Protein AF-A0A561VA17-F1 (afdb_monomer)

Organism: NCBI:txid1181886

Structure (mmCIF, N/CA/C/O backbone):
data_AF-A0A561VA17-F1
#
_entry.id   AF-A0A561VA17-F1
#
loop_
_atom_site.group_PDB
_atom_site.id
_atom_site.type_symbol
_atom_site.label_atom_id
_atom_site.label_alt_id
_atom_site.label_comp_id
_atom_site.label_asym_id
_atom_site.label_entity_id
_atom_site.label_seq_id
_atom_site.pdbx_PDB_ins_code
_atom_site.Cartn_x
_atom_site.Cartn_y
_atom_site.Cartn_z
_atom_site.occupancy
_atom_site.B_iso_or_equiv
_atom_site.auth_seq_id
_atom_site.auth_comp_id
_atom_site.auth_asym_id
_atom_site.auth_atom_id
_atom_site.pdbx_PDB_model_num
ATOM 1 N N . MET A 1 1 ? 2.448 -25.944 8.424 1.00 43.12 1 MET A N 1
ATOM 2 C CA . MET A 1 1 ? 3.498 -25.120 7.780 1.00 43.12 1 MET A CA 1
ATOM 3 C C . MET A 1 1 ? 2.821 -23.999 7.000 1.00 43.12 1 MET A C 1
ATOM 5 O O . MET A 1 1 ? 2.029 -24.303 6.121 1.00 43.12 1 MET A O 1
ATOM 9 N N . LYS A 1 2 ? 3.038 -22.720 7.345 1.00 53.19 2 LYS A N 1
ATOM 10 C CA . LYS A 1 2 ? 2.581 -21.588 6.515 1.00 53.19 2 LYS A CA 1
ATOM 11 C C . LYS A 1 2 ? 3.620 -21.390 5.413 1.00 53.19 2 LYS A C 1
ATOM 13 O O . LYS A 1 2 ? 4.691 -20.860 5.686 1.00 53.19 2 LYS A O 1
ATOM 18 N N . THR A 1 3 ? 3.335 -21.864 4.206 1.00 55.41 3 THR A N 1
ATOM 19 C CA . THR A 1 3 ? 4.181 -21.619 3.033 1.00 55.41 3 THR A CA 1
ATOM 20 C C . THR A 1 3 ? 4.174 -20.117 2.758 1.00 55.41 3 THR A C 1
ATOM 22 O O . THR A 1 3 ? 3.146 -19.564 2.368 1.00 55.41 3 THR A O 1
ATOM 25 N N . SER A 1 4 ? 5.282 -19.433 3.048 1.00 61.28 4 SER A N 1
ATOM 26 C CA . SER A 1 4 ? 5.427 -18.027 2.676 1.00 61.28 4 SER A CA 1
ATOM 27 C C . SER A 1 4 ? 5.550 -17.947 1.152 1.00 61.28 4 SER A C 1
ATOM 29 O O . SER A 1 4 ? 6.288 -18.753 0.580 1.00 61.28 4 SER A O 1
ATOM 31 N N . PRO A 1 5 ? 4.848 -17.022 0.477 1.00 64.88 5 PRO A N 1
ATOM 32 C CA . PRO A 1 5 ? 5.000 -16.843 -0.961 1.00 64.88 5 PRO A CA 1
ATOM 33 C C . PRO A 1 5 ? 6.462 -16.539 -1.321 1.00 64.88 5 PRO A C 1
ATOM 35 O O . PRO A 1 5 ? 7.147 -15.893 -0.518 1.00 64.88 5 PRO A O 1
ATOM 38 N N . PRO A 1 6 ? 6.946 -16.988 -2.495 1.00 64.75 6 PRO A N 1
ATOM 39 C CA . PRO A 1 6 ? 8.299 -16.683 -2.944 1.00 64.75 6 PRO A CA 1
ATOM 40 C C . PRO A 1 6 ? 8.517 -15.161 -3.012 1.00 64.75 6 PRO A C 1
ATOM 42 O O . PRO A 1 6 ? 7.559 -14.416 -3.258 1.00 64.75 6 PRO A O 1
ATOM 45 N N . PRO A 1 7 ? 9.755 -14.679 -2.785 1.00 62.41 7 PRO A N 1
ATOM 46 C CA . PRO A 1 7 ? 10.064 -13.261 -2.902 1.00 62.41 7 PRO A CA 1
ATOM 47 C C . PRO A 1 7 ? 9.713 -12.776 -4.312 1.00 62.41 7 PRO A C 1
ATOM 49 O O . PRO A 1 7 ? 10.094 -13.391 -5.307 1.00 62.41 7 PRO A O 1
ATOM 52 N N . ARG A 1 8 ? 8.961 -11.675 -4.400 1.00 65.31 8 ARG A N 1
ATOM 53 C CA . ARG A 1 8 ? 8.661 -11.038 -5.685 1.00 65.31 8 ARG A CA 1
ATOM 54 C C . 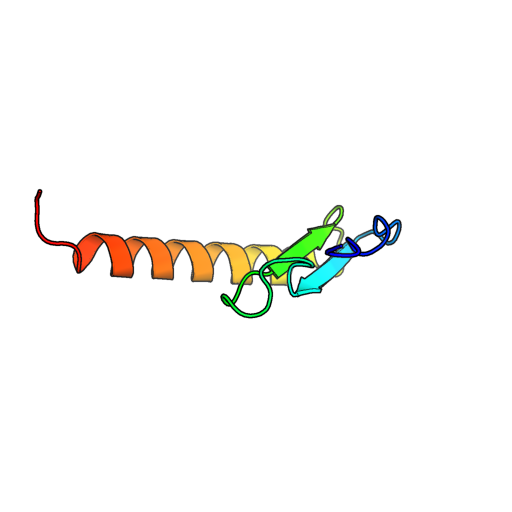ARG A 1 8 ? 9.905 -10.318 -6.186 1.00 65.31 8 ARG A C 1
ATOM 56 O O . ARG A 1 8 ? 10.426 -9.444 -5.503 1.00 65.31 8 ARG A O 1
ATOM 63 N N . THR A 1 9 ? 10.339 -10.681 -7.383 1.00 74.50 9 THR A N 1
ATOM 64 C CA . THR A 1 9 ? 11.429 -10.033 -8.126 1.00 74.50 9 THR A CA 1
ATOM 65 C C . THR A 1 9 ? 10.941 -8.909 -9.040 1.00 74.50 9 THR A C 1
ATOM 67 O O . THR A 1 9 ? 11.747 -8.128 -9.530 1.00 74.50 9 THR A O 1
ATOM 70 N N . GLU A 1 10 ? 9.629 -8.806 -9.254 1.00 78.25 10 GLU A N 1
ATOM 71 C CA . GLU A 1 10 ? 9.004 -7.758 -10.059 1.00 78.25 10 GLU A CA 1
ATOM 72 C C . GLU A 1 10 ? 9.023 -6.418 -9.307 1.00 78.25 10 GLU A C 1
ATOM 74 O O . GLU A 1 10 ? 8.596 -6.336 -8.150 1.00 78.25 10 GLU A O 1
ATOM 79 N N . THR A 1 11 ? 9.547 -5.380 -9.955 1.00 83.81 11 THR A N 1
ATOM 80 C CA . THR A 1 11 ? 9.619 -4.009 -9.433 1.00 83.81 11 THR A CA 1
ATOM 81 C C . THR A 1 11 ? 8.494 -3.153 -10.001 1.00 83.81 11 THR A C 1
ATOM 83 O O . THR A 1 11 ? 7.918 -3.507 -11.022 1.00 83.81 11 THR A O 1
ATOM 86 N N . ASP A 1 12 ? 8.216 -2.006 -9.382 1.00 84.44 12 ASP A N 1
ATOM 87 C CA . ASP A 1 12 ? 7.142 -1.095 -9.789 1.00 84.44 12 ASP A CA 1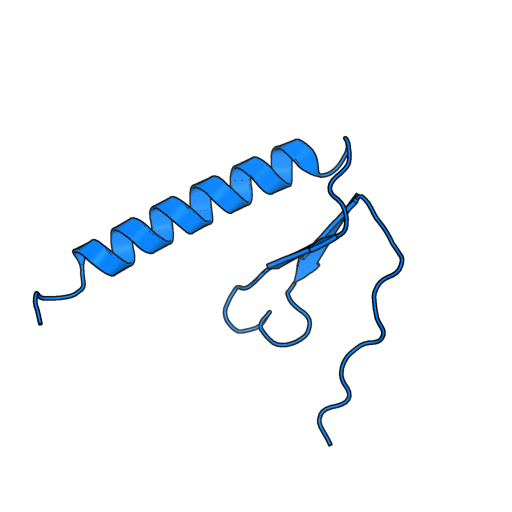
ATOM 88 C C . ASP A 1 12 ? 5.753 -1.761 -9.762 1.00 84.44 12 ASP A C 1
ATOM 90 O O . ASP A 1 12 ? 4.947 -1.626 -10.681 1.00 84.44 12 ASP A O 1
ATOM 94 N N . VAL A 1 13 ? 5.468 -2.510 -8.688 1.00 87.81 13 VAL A N 1
ATOM 95 C CA . VAL A 1 13 ? 4.187 -3.210 -8.501 1.00 87.81 13 VAL A CA 1
ATOM 96 C C . VAL A 1 13 ? 3.582 -2.976 -7.122 1.00 87.81 13 VAL A C 1
ATOM 98 O O . VAL A 1 13 ? 4.277 -2.905 -6.105 1.00 87.81 13 VAL A O 1
ATOM 101 N N . VAL A 1 14 ? 2.249 -2.922 -7.093 1.00 87.44 14 VAL A N 1
ATOM 102 C CA . VAL A 1 14 ? 1.425 -2.844 -5.880 1.00 87.44 14 VAL A CA 1
ATOM 103 C C . VAL A 1 14 ? 0.538 -4.084 -5.811 1.00 87.44 14 VAL A C 1
ATOM 105 O O . VAL A 1 14 ? -0.189 -4.387 -6.753 1.00 87.44 14 VAL A O 1
ATOM 108 N N . PHE A 1 15 ? 0.569 -4.809 -4.693 1.00 87.75 15 PHE A N 1
ATOM 109 C CA . PHE A 1 15 ? -0.211 -6.038 -4.513 1.00 87.75 15 PHE A CA 1
ATOM 110 C C . PHE A 1 15 ? -0.617 -6.241 -3.048 1.00 87.75 15 PHE A C 1
ATOM 112 O O . PHE A 1 15 ? -0.062 -5.639 -2.134 1.00 87.75 15 PHE A O 1
ATOM 119 N N . GLY A 1 16 ? -1.617 -7.090 -2.796 1.00 86.69 16 GLY A N 1
ATOM 120 C CA . GLY A 1 16 ? -2.047 -7.392 -1.426 1.00 86.69 16 GLY A CA 1
ATOM 121 C C . GLY A 1 16 ? -0.939 -8.078 -0.622 1.00 86.69 16 GLY A C 1
ATOM 122 O O . GLY A 1 16 ? -0.295 -8.994 -1.131 1.00 86.69 16 GLY A O 1
ATOM 123 N N . HIS A 1 17 ? -0.737 -7.663 0.633 1.00 85.31 17 HIS A N 1
ATOM 124 C CA . HIS A 1 17 ? 0.384 -8.141 1.443 1.00 85.31 17 HIS A CA 1
ATOM 125 C C . HIS A 1 17 ? 0.353 -9.676 1.588 1.00 85.31 17 HIS A C 1
ATOM 127 O O . HIS A 1 17 ? -0.661 -10.199 2.060 1.00 85.31 17 HIS A O 1
ATOM 133 N N . PRO A 1 18 ? 1.446 -10.406 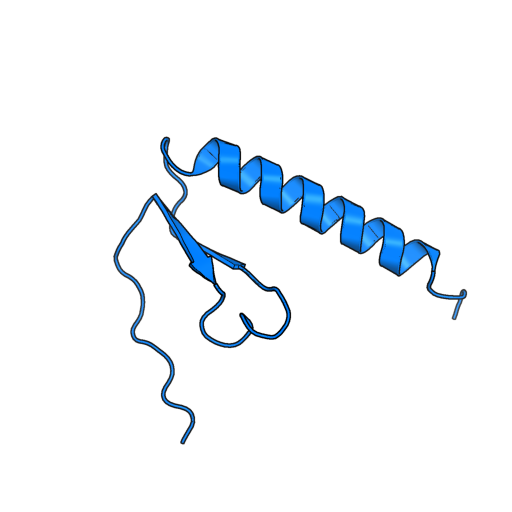1.287 1.00 81.62 18 PRO A N 1
ATOM 134 C CA . PRO A 1 18 ? 1.488 -11.876 1.254 1.00 81.62 18 PRO A CA 1
ATOM 135 C C . PRO A 1 18 ? 0.855 -12.552 2.476 1.00 81.62 18 PRO A C 1
ATOM 137 O O . PRO A 1 18 ? 0.092 -13.504 2.357 1.00 81.62 18 PRO A O 1
ATOM 140 N N . THR A 1 19 ? 1.132 -12.001 3.657 1.00 87.00 19 THR A N 1
ATOM 141 C CA . THR A 1 19 ? 0.643 -12.525 4.941 1.00 87.00 19 THR A CA 1
ATOM 142 C C . THR A 1 19 ? -0.594 -11.801 5.480 1.00 87.00 19 THR A C 1
ATOM 144 O O . THR A 1 19 ? -1.377 -12.391 6.220 1.00 87.00 19 THR A O 1
ATOM 147 N N . TYR A 1 20 ? -0.785 -10.525 5.129 1.00 87.69 20 TYR A N 1
ATOM 148 C CA . TYR A 1 20 ? -1.716 -9.616 5.813 1.00 87.69 20 TYR A CA 1
ATOM 149 C C . TYR A 1 20 ? -2.773 -9.013 4.890 1.00 87.69 20 TYR A C 1
ATOM 151 O O . TYR A 1 20 ? -3.512 -8.119 5.300 1.00 87.69 20 TYR A O 1
ATOM 159 N N . ARG A 1 21 ? -2.904 -9.514 3.657 1.00 84.19 21 ARG A N 1
ATOM 160 C CA . ARG A 1 21 ? -3.921 -9.046 2.708 1.00 84.19 21 ARG A CA 1
ATOM 161 C C . ARG A 1 21 ? -5.323 -9.054 3.319 1.00 84.19 21 ARG A C 1
ATOM 163 O O . ARG A 1 21 ? -6.064 -8.097 3.138 1.00 84.19 21 ARG A O 1
ATOM 170 N N . ALA A 1 22 ? -5.666 -10.097 4.080 1.00 85.75 22 ALA A N 1
ATOM 171 C CA . ALA A 1 22 ? -6.964 -10.214 4.751 1.00 85.75 22 ALA A CA 1
ATOM 172 C C . ALA A 1 22 ? -7.208 -9.128 5.817 1.00 85.75 22 ALA A C 1
ATOM 174 O O . ALA A 1 22 ? -8.353 -8.818 6.123 1.00 85.75 22 ALA A O 1
ATOM 175 N N . LEU A 1 23 ? -6.146 -8.515 6.348 1.00 86.00 23 LEU A N 1
ATOM 176 C CA . LEU A 1 23 ? -6.220 -7.395 7.291 1.00 86.00 23 LEU A CA 1
ATOM 177 C C . LEU A 1 23 ? -6.245 -6.030 6.578 1.00 86.00 23 LEU A C 1
ATOM 179 O O . LEU A 1 23 ? -6.128 -4.994 7.2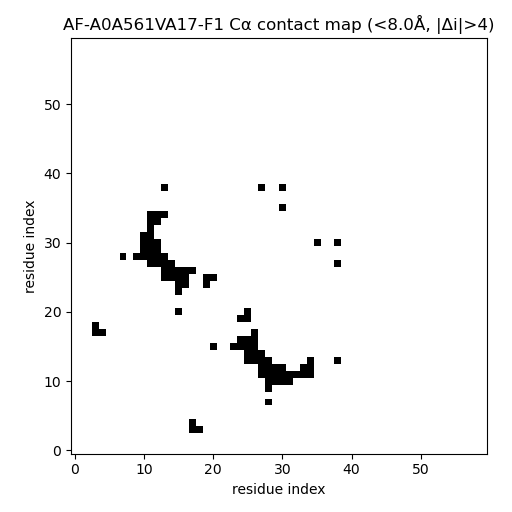31 1.00 86.00 23 LEU A O 1
ATOM 183 N N . GLY A 1 24 ? -6.349 -6.015 5.245 1.00 87.12 24 GLY A N 1
ATOM 184 C CA . GLY A 1 24 ? -6.349 -4.801 4.427 1.00 87.12 24 GLY A CA 1
ATOM 185 C C . GLY A 1 24 ? -4.959 -4.219 4.162 1.00 87.12 24 GLY A C 1
ATOM 186 O O . GLY A 1 24 ? -4.848 -3.036 3.849 1.00 87.12 24 GLY A O 1
ATOM 187 N N . TRP A 1 25 ? -3.895 -5.016 4.307 1.00 89.88 25 TRP A N 1
ATOM 188 C CA . TRP A 1 25 ? -2.524 -4.559 4.067 1.00 89.88 25 TRP A CA 1
ATOM 189 C C . TRP A 1 25 ? -2.120 -4.754 2.606 1.00 89.88 25 TRP A C 1
ATOM 191 O O . TRP A 1 25 ? -2.475 -5.747 1.962 1.00 89.88 25 TRP A O 1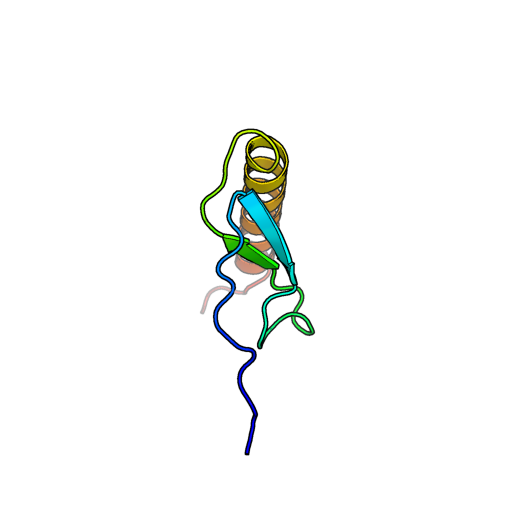
ATOM 201 N N . VAL A 1 26 ? -1.313 -3.821 2.111 1.00 90.38 26 VAL A N 1
ATOM 202 C CA . VAL A 1 26 ? -0.775 -3.786 0.747 1.00 90.38 26 VAL A CA 1
ATOM 203 C C . VAL A 1 26 ? 0.753 -3.740 0.825 1.00 90.38 26 VAL A C 1
ATOM 205 O O . VAL A 1 26 ? 1.309 -3.171 1.763 1.00 90.38 26 VAL A O 1
ATOM 208 N N . SER A 1 27 ? 1.419 -4.352 -0.148 1.00 89.94 27 SER A N 1
ATOM 209 C CA . SER A 1 27 ? 2.867 -4.334 -0.345 1.00 89.94 27 SER A CA 1
ATOM 210 C C . SER A 1 27 ? 3.207 -3.623 -1.656 1.00 89.94 27 SER A C 1
ATOM 212 O O . SER A 1 27 ? 2.482 -3.755 -2.644 1.00 89.94 27 SER A O 1
ATOM 214 N N . ILE A 1 28 ? 4.312 -2.877 -1.652 1.00 89.00 28 ILE A N 1
ATOM 215 C CA . ILE A 1 28 ? 4.840 -2.141 -2.806 1.00 89.00 28 ILE A CA 1
ATOM 216 C C . ILE A 1 28 ? 6.309 -2.531 -2.964 1.00 89.00 28 ILE A C 1
ATOM 218 O O . ILE A 1 28 ? 7.059 -2.442 -1.991 1.00 89.00 28 ILE A O 1
ATOM 222 N N . THR A 1 29 ? 6.717 -2.961 -4.158 1.00 88.31 29 THR A N 1
ATOM 223 C CA . THR A 1 29 ? 8.111 -3.343 -4.445 1.00 88.31 29 THR A CA 1
ATOM 224 C C . THR A 1 29 ? 8.755 -2.301 -5.350 1.00 88.31 29 THR A C 1
ATOM 226 O O . THR A 1 29 ? 8.277 -2.120 -6.464 1.00 88.31 29 THR A O 1
ATOM 229 N N . ASN A 1 30 ? 9.833 -1.650 -4.885 1.00 82.31 30 ASN A N 1
ATOM 230 C CA . ASN A 1 30 ? 10.639 -0.662 -5.625 1.00 82.31 30 ASN A CA 1
ATOM 231 C C . ASN A 1 30 ? 9.790 0.248 -6.535 1.00 82.31 30 ASN A C 1
ATOM 233 O O . ASN A 1 30 ? 9.768 0.026 -7.747 1.00 82.31 30 ASN A O 1
ATOM 237 N N . PRO A 1 31 ? 9.045 1.216 -5.965 1.00 77.44 31 PRO A N 1
ATOM 238 C CA . PRO A 1 31 ? 8.106 2.026 -6.731 1.00 77.44 31 PRO A CA 1
ATOM 239 C C . PRO A 1 31 ? 8.826 2.790 -7.844 1.00 77.44 31 PRO A C 1
ATOM 241 O O . PRO A 1 31 ? 9.797 3.504 -7.592 1.00 77.44 31 PRO A O 1
ATOM 244 N N . GLY A 1 32 ? 8.326 2.632 -9.064 1.00 84.44 32 GLY A N 1
ATOM 245 C CA . GLY A 1 32 ? 8.760 3.343 -10.256 1.00 84.44 32 GLY A CA 1
ATOM 246 C C . GLY A 1 32 ? 7.654 4.266 -10.776 1.00 84.44 32 GLY A C 1
ATOM 247 O O . G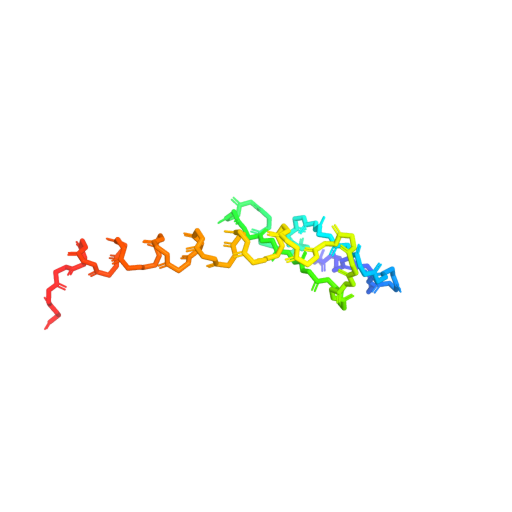LY A 1 32 ? 6.671 4.524 -10.072 1.00 84.44 32 GLY A O 1
ATOM 248 N N . PRO A 1 33 ? 7.800 4.795 -12.000 1.00 84.81 33 PRO A N 1
ATOM 249 C CA . PRO A 1 33 ? 6.860 5.756 -12.575 1.00 84.81 33 PRO A CA 1
ATOM 250 C C . PRO A 1 33 ? 5.410 5.258 -12.626 1.00 84.81 33 PRO A C 1
ATOM 252 O O . PRO A 1 33 ? 4.490 6.061 -12.496 1.00 84.81 33 PRO A O 1
ATOM 255 N N . THR A 1 34 ? 5.189 3.948 -12.770 1.00 84.19 34 THR A N 1
ATOM 256 C CA . THR A 1 34 ? 3.846 3.369 -12.925 1.00 84.19 34 THR A CA 1
ATOM 257 C C . THR A 1 34 ? 3.080 3.359 -11.608 1.00 84.19 34 THR A C 1
ATOM 259 O O . THR A 1 34 ? 1.869 3.588 -11.580 1.00 84.19 34 THR A O 1
ATOM 262 N N . THR A 1 35 ? 3.767 3.097 -10.494 1.00 89.06 35 THR A N 1
ATOM 263 C CA . THR A 1 35 ? 3.123 2.951 -9.182 1.00 89.06 35 THR A CA 1
ATOM 264 C C . THR A 1 35 ? 3.319 4.137 -8.257 1.00 89.06 35 THR A C 1
ATOM 266 O O . THR A 1 35 ? 2.654 4.177 -7.224 1.00 89.06 35 THR A O 1
ATOM 269 N N . HIS A 1 36 ? 4.151 5.121 -8.608 1.00 90.81 36 HIS A N 1
ATOM 270 C CA . HIS A 1 36 ? 4.471 6.258 -7.741 1.00 90.81 36 HIS A CA 1
ATOM 271 C C . HIS A 1 36 ? 3.224 7.004 -7.239 1.00 90.81 36 HIS A C 1
ATOM 273 O O . HIS A 1 36 ? 3.011 7.139 -6.030 1.00 90.81 36 HIS A O 1
ATOM 279 N N . ASP A 1 37 ? 2.346 7.420 -8.152 1.00 93.25 37 ASP A N 1
ATOM 280 C CA . ASP A 1 37 ? 1.132 8.161 -7.794 1.00 93.25 37 ASP A CA 1
ATOM 281 C C . ASP A 1 37 ? 0.159 7.311 -6.975 1.00 93.25 37 ASP A C 1
ATOM 283 O O . ASP A 1 37 ? -0.455 7.785 -6.011 1.00 93.25 37 ASP A O 1
ATOM 287 N N . LEU A 1 38 ? 0.038 6.028 -7.320 1.00 93.25 38 LEU A N 1
ATOM 288 C CA . LEU A 1 38 ? -0.783 5.086 -6.569 1.00 93.25 38 LEU A CA 1
ATOM 289 C C . LEU A 1 38 ? -0.225 4.872 -5.155 1.00 93.25 38 LEU A C 1
ATOM 291 O O . LEU A 1 38 ? -0.986 4.905 -4.186 1.00 93.25 38 LEU A O 1
ATOM 295 N N . ALA A 1 39 ? 1.091 4.719 -5.019 1.00 91.56 39 ALA A N 1
ATOM 296 C CA . ALA A 1 39 ? 1.783 4.555 -3.749 1.00 91.56 39 ALA A CA 1
ATOM 297 C C . ALA A 1 39 ? 1.560 5.769 -2.840 1.00 91.56 39 ALA A C 1
ATOM 299 O O . ALA A 1 39 ? 1.166 5.606 -1.683 1.00 91.56 39 ALA A O 1
ATOM 300 N N . LEU A 1 40 ? 1.712 6.987 -3.370 1.00 94.38 40 LEU A N 1
ATOM 301 C CA . LEU A 1 40 ? 1.444 8.216 -2.621 1.00 94.38 40 LEU A CA 1
ATOM 302 C C . LEU A 1 40 ? -0.017 8.313 -2.172 1.00 94.38 40 LEU A C 1
ATOM 304 O O . LEU A 1 40 ? -0.292 8.684 -1.027 1.00 94.38 40 LEU A O 1
ATOM 308 N N . ARG A 1 41 ? -0.972 7.963 -3.042 1.00 94.81 41 ARG A N 1
ATOM 309 C CA . ARG A 1 41 ? -2.403 7.956 -2.696 1.00 94.81 41 ARG A CA 1
ATOM 310 C C . ARG A 1 41 ? -2.703 6.969 -1.570 1.00 94.81 41 ARG A C 1
ATOM 312 O O . ARG A 1 41 ? -3.359 7.349 -0.598 1.00 94.81 41 ARG A O 1
ATOM 319 N N . LEU A 1 42 ? -2.196 5.742 -1.668 1.00 93.31 42 LEU A N 1
ATOM 320 C CA . LEU A 1 42 ? -2.384 4.706 -0.651 1.00 93.31 42 LEU A CA 1
ATOM 321 C C . LEU A 1 42 ? -1.742 5.099 0.682 1.00 93.31 42 LEU A C 1
ATOM 323 O O . LEU A 1 42 ? -2.375 4.958 1.728 1.00 93.31 42 LEU A O 1
ATOM 327 N N . LEU A 1 43 ? -0.529 5.658 0.653 1.00 92.81 43 LEU A N 1
ATOM 328 C CA . LEU A 1 43 ? 0.172 6.106 1.854 1.00 92.81 43 LEU A CA 1
ATOM 329 C C . LEU A 1 43 ? -0.601 7.217 2.574 1.00 92.81 43 LEU A C 1
ATOM 331 O O . LEU A 1 43 ? -0.815 7.142 3.786 1.00 92.81 43 LEU A O 1
ATOM 335 N N . ARG A 1 44 ? -1.092 8.218 1.831 1.00 95.88 44 ARG A N 1
ATOM 336 C CA . ARG A 1 44 ? -1.924 9.293 2.395 1.00 95.88 44 ARG A CA 1
ATOM 337 C C . ARG A 1 44 ? -3.200 8.734 3.019 1.00 95.88 44 ARG A C 1
ATOM 339 O O . ARG A 1 44 ? -3.537 9.092 4.145 1.00 95.88 44 ARG A O 1
ATOM 346 N N . GLN A 1 45 ? -3.896 7.829 2.333 1.00 94.88 45 GLN A N 1
ATOM 347 C CA . GLN A 1 45 ? -5.106 7.198 2.869 1.00 94.88 45 GLN A CA 1
ATOM 348 C C . GLN A 1 45 ? -4.826 6.381 4.137 1.00 94.88 45 GLN A C 1
ATOM 350 O O . GLN A 1 45 ? -5.564 6.500 5.119 1.00 94.88 45 GLN A O 1
ATOM 355 N N . ALA A 1 46 ? -3.750 5.590 4.146 1.00 93.19 46 ALA A N 1
ATOM 356 C CA . ALA A 1 46 ? -3.327 4.811 5.305 1.00 93.19 46 ALA A CA 1
ATOM 357 C C . ALA A 1 46 ? -3.021 5.714 6.508 1.00 93.19 46 ALA A C 1
ATOM 359 O O . ALA A 1 46 ? -3.478 5.437 7.619 1.00 93.19 46 ALA A O 1
ATOM 360 N N . HIS A 1 47 ? -2.334 6.834 6.277 1.00 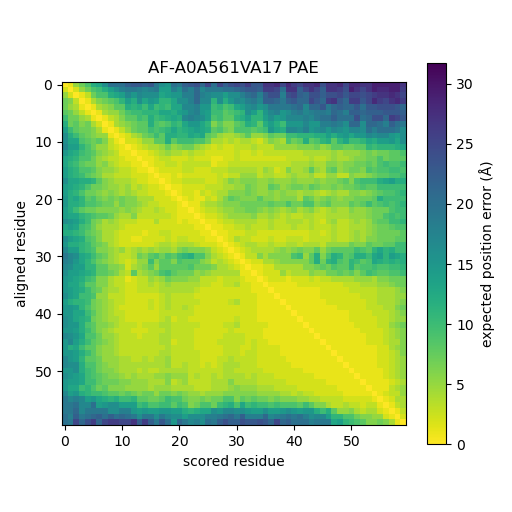94.19 47 HIS A N 1
ATOM 361 C CA . HIS A 1 47 ? -2.047 7.823 7.309 1.00 94.19 47 HIS A CA 1
ATOM 362 C C . HIS A 1 47 ? -3.328 8.440 7.894 1.00 94.19 47 HIS A C 1
ATOM 364 O O . HIS A 1 47 ? -3.518 8.445 9.109 1.00 94.19 47 HIS A O 1
ATOM 370 N N . GLN A 1 48 ? -4.265 8.866 7.044 1.00 96.44 48 GLN A N 1
ATOM 371 C CA . GLN A 1 48 ? -5.548 9.415 7.500 1.00 96.44 48 GLN A CA 1
ATOM 372 C C . GLN A 1 48 ? -6.382 8.387 8.285 1.00 96.44 48 GLN A C 1
ATOM 374 O O . GLN A 1 48 ? -7.026 8.721 9.280 1.00 96.44 48 GLN A O 1
ATOM 379 N N . ASN A 1 49 ? -6.346 7.113 7.883 1.00 92.75 49 ASN A N 1
ATOM 380 C CA . ASN A 1 49 ? -6.963 6.022 8.640 1.00 92.75 49 ASN A CA 1
ATOM 381 C C . ASN A 1 49 ? -6.313 5.833 10.019 1.00 92.75 49 ASN A C 1
ATOM 383 O O . ASN A 1 49 ? -7.022 5.604 11.003 1.00 92.75 49 ASN A O 1
ATOM 387 N N . ALA A 1 50 ? -4.984 5.932 10.102 1.00 91.50 50 ALA A N 1
ATOM 388 C CA . ALA A 1 50 ? -4.251 5.828 11.360 1.00 91.50 50 ALA A CA 1
ATOM 389 C C . ALA A 1 50 ? -4.606 6.975 12.317 1.00 91.50 50 ALA A C 1
ATOM 391 O O . ALA A 1 50 ? -4.914 6.705 13.479 1.00 91.50 50 ALA A O 1
ATOM 392 N N . ILE A 1 51 ? -4.672 8.215 11.817 1.00 95.06 51 ILE A N 1
ATOM 393 C CA . ILE A 1 51 ? -5.132 9.379 12.591 1.00 95.06 51 ILE A CA 1
ATOM 394 C C . ILE A 1 51 ? -6.536 9.127 13.152 1.00 95.06 51 ILE A C 1
ATOM 396 O O . ILE A 1 51 ? -6.732 9.207 14.364 1.00 95.06 51 ILE A O 1
ATOM 400 N N . ARG A 1 52 ? -7.503 8.742 12.305 1.00 94.56 52 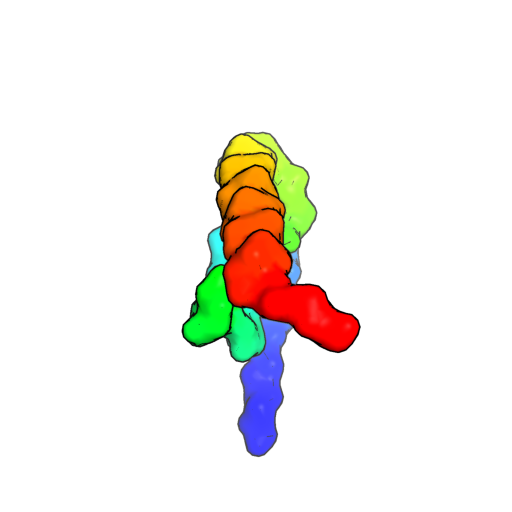ARG A N 1
ATOM 401 C CA . ARG A 1 52 ? -8.882 8.453 12.746 1.00 94.56 52 ARG A CA 1
ATOM 402 C C . ARG A 1 52 ? -8.941 7.376 13.829 1.00 94.56 52 ARG A C 1
ATOM 404 O O . ARG A 1 52 ? -9.717 7.494 14.773 1.00 94.56 52 ARG A O 1
ATOM 411 N N . ARG A 1 53 ? -8.136 6.315 13.706 1.00 91.38 53 ARG A N 1
ATOM 412 C CA . ARG A 1 53 ? -8.060 5.251 14.719 1.00 91.38 53 ARG A CA 1
ATOM 413 C C . ARG A 1 53 ? -7.477 5.770 16.033 1.00 91.38 53 ARG A C 1
ATOM 415 O O . ARG A 1 53 ? -7.984 5.404 17.087 1.00 91.38 53 ARG A O 1
ATOM 422 N N . SER A 1 54 ? -6.451 6.617 15.965 1.00 9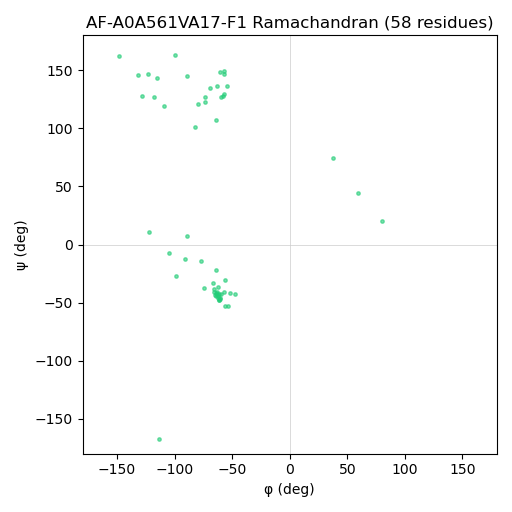1.31 54 SER A N 1
ATOM 423 C CA . SER A 1 54 ? -5.848 7.242 17.143 1.00 91.31 54 SER A CA 1
ATOM 424 C C . SER A 1 54 ? -6.831 8.157 17.869 1.00 91.31 54 SER A C 1
ATOM 426 O O . SER A 1 54 ? -6.906 8.106 19.086 1.00 91.31 54 SER A O 1
ATOM 428 N N . GLN A 1 55 ? -7.616 8.952 17.138 1.00 93.44 55 GLN A N 1
ATOM 429 C CA . GLN A 1 55 ? -8.604 9.870 17.719 1.00 93.44 55 GLN A CA 1
ATOM 430 C C . GLN A 1 55 ? -9.761 9.149 18.422 1.00 93.44 55 GLN A C 1
ATOM 432 O O . GLN A 1 55 ? -10.294 9.646 19.405 1.00 93.44 55 GLN A O 1
ATOM 437 N N . ARG A 1 56 ? -10.160 7.971 17.925 1.00 90.62 56 ARG A N 1
ATOM 438 C CA . ARG A 1 56 ? -11.208 7.141 18.547 1.00 90.62 56 ARG A CA 1
ATOM 439 C C . ARG A 1 56 ? -10.723 6.375 19.775 1.00 90.62 56 ARG A C 1
ATOM 441 O O . ARG A 1 56 ? -11.540 5.797 20.486 1.00 90.62 56 ARG A O 1
ATOM 448 N N . ARG A 1 57 ? -9.409 6.290 19.983 1.00 87.94 57 ARG A N 1
ATOM 449 C CA . ARG A 1 57 ? -8.838 5.570 21.115 1.00 87.94 57 ARG A CA 1
ATOM 450 C C . ARG A 1 57 ? -8.939 6.473 22.349 1.00 87.94 57 ARG A C 1
ATOM 452 O O . ARG A 1 57 ? -8.386 7.570 22.310 1.00 87.94 57 ARG A O 1
ATOM 459 N N . PRO A 1 58 ? -9.620 6.042 23.424 1.00 78.94 58 PRO A N 1
ATOM 460 C CA . PRO A 1 58 ? -9.653 6.821 24.652 1.00 78.94 58 PRO A CA 1
ATOM 461 C C . PRO A 1 58 ? -8.225 6.989 25.197 1.00 78.94 58 PRO A C 1
ATOM 463 O O . PRO A 1 58 ? -7.382 6.105 24.973 1.00 78.94 58 PRO A O 1
ATOM 466 N N . PRO A 1 59 ? -7.933 8.112 25.878 1.00 73.56 59 PRO A N 1
ATOM 467 C CA . PRO A 1 59 ? -6.673 8.263 26.589 1.00 73.56 59 PRO A CA 1
ATOM 468 C C . PRO A 1 59 ? -6.512 7.086 27.555 1.00 73.56 59 PRO A C 1
ATOM 470 O O . PRO A 1 59 ? -7.484 6.632 28.161 1.00 73.56 59 PRO A O 1
ATOM 473 N N . ARG A 1 60 ? -5.300 6.534 27.586 1.00 69.81 60 ARG A N 1
ATOM 474 C CA . ARG A 1 60 ? -4.961 5.372 28.405 1.00 69.81 60 ARG A CA 1
ATOM 475 C C . ARG A 1 60 ? -4.708 5.791 29.845 1.00 69.81 60 ARG A C 1
ATOM 477 O O . ARG A 1 60 ? -4.103 6.870 30.013 1.00 69.81 60 ARG A O 1
#

Sequence (60 aa):
MKTSPPPRTETDVVFGHPTYRALGWVSITNPGPTTHDLALRLLRQAHQNAIRRSQRRPPR

pLDDT: mean 84.09, std 11.67, range [43.12, 96.44]

Secondary structure (DSSP, 8-state):
---PPPPP---SEEEE-TTTGGGT-EEEES--TTTHHHHHHHHHHHHHHHHHHHHTSPP-

Radius of gyration: 14.69 Å; Cα contacts (8 Å, |Δi|>4): 47; chains: 1; bounding box: 23×35×41 Å

Solvent-accessible surface area (backbone atoms only — not comparable to full-atom values): 3821 Å² total; per-residue (Å²): 133,85,82,73,76,78,85,79,83,66,61,38,45,77,46,65,21,93,88,40,36,93,79,74,38,70,41,74,35,69,73,35,88,85,28,42,68,58,50,54,52,51,51,53,52,52,50,55,50,50,51,55,54,55,72,72,48,74,88,129

InterPro domains:
  IPR045676 Domain of unknown function DUF6194 [PF19694] (9-57)

Mean predicted aligned error: 7.14 Å

Foldseek 3Di:
DPPQDDDDPDAQDKAQDSVCSVVVHIDHHHHDPNCPVVVVVVVVVVVVVVVVVVVPDPDD